Protein AF-W6RZQ2-F1 (afdb_monomer_lite)

pLDDT: mean 84.33, std 13.03, range [40.56, 95.31]

Secondary structure (DSSP, 8-state):
--HHHHHHHHHHHHHHHHHHHHHHHHHHHS-SEEEE-HHHHHHHHHT-HHHHHHHTSPPPHHHHHHHHHHHHHHHHHHHTTTEEEEESSSEEEEEPPP-

Sequence (99 aa):
MKRNEVVCSNVLRPILKSYIDGVIYEIRESEGIYRFNHDKDLRALLNNEHVVERLGKEFNEDEIKIIYFKTLDIIKEKLQDNYCLNENKIVTVKRLGVL

Radius of gyration: 15.01 Å; chains: 1; bounding box: 34×24×49 Å

Foldseek 3Di:
DPDLVVQLCVLVVVLLVVVLVVVLVVLVPDDFKDKDQLLVVLQCSQPPPVSCVSSVHHDDPVRSVVSSVVSVVVSCVVCVVFWDWDDDSMIMIGGDDPD

Structure (mmCIF, N/CA/C/O backbone):
data_AF-W6RZQ2-F1
#
_entry.id   AF-W6RZQ2-F1
#
loop_
_atom_site.group_PDB
_atom_site.id
_atom_site.type_symbol
_atom_site.label_atom_id
_atom_site.label_alt_id
_atom_site.label_comp_id
_atom_site.label_asym_id
_atom_site.label_entity_id
_atom_site.label_seq_id
_atom_site.pdbx_PDB_ins_code
_atom_site.Cartn_x
_atom_site.Cartn_y
_atom_site.Cartn_z
_atom_site.occupancy
_atom_site.B_iso_or_equiv
_atom_site.auth_seq_id
_atom_site.auth_comp_id
_atom_site.auth_asym_id
_atom_site.auth_atom_id
_atom_site.pdbx_PDB_model_num
ATOM 1 N N . MET A 1 1 ? -9.068 -12.208 26.430 1.00 45.44 1 MET A N 1
ATOM 2 C CA . MET A 1 1 ? -8.698 -11.088 25.533 1.00 45.44 1 MET A CA 1
ATOM 3 C C . MET A 1 1 ? -8.018 -11.588 24.244 1.00 45.44 1 MET A C 1
ATOM 5 O O . MET A 1 1 ? -6.874 -11.252 24.014 1.00 45.44 1 MET A O 1
ATOM 9 N N . LYS A 1 2 ? -8.672 -12.412 23.400 1.00 49.84 2 LYS A N 1
ATOM 10 C CA . LYS A 1 2 ? -8.035 -12.992 22.183 1.00 49.84 2 LYS A CA 1
ATOM 11 C C . LYS A 1 2 ? -8.814 -12.806 20.870 1.00 49.84 2 LYS A C 1
ATOM 13 O O . LYS A 1 2 ? -8.303 -13.150 19.816 1.00 49.84 2 LYS A O 1
ATOM 18 N N . ARG A 1 3 ? -10.051 -12.293 20.901 1.00 49.53 3 ARG A N 1
ATOM 19 C CA . ARG A 1 3 ? -10.883 -12.183 19.685 1.00 49.53 3 ARG A CA 1
ATOM 20 C C . ARG 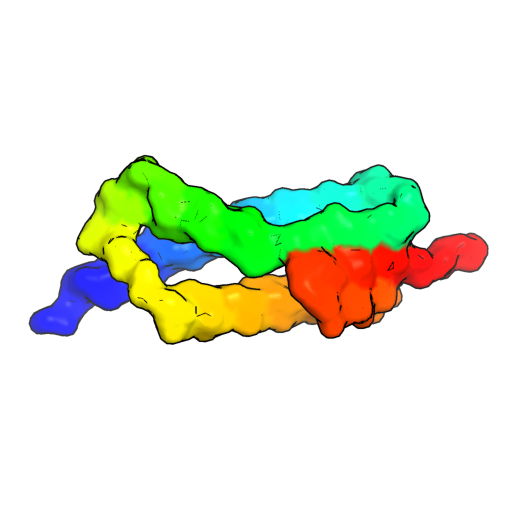A 1 3 ? -10.500 -10.991 18.800 1.00 49.53 3 ARG A C 1
ATOM 22 O O . ARG A 1 3 ? -10.442 -11.161 17.590 1.00 49.53 3 ARG A O 1
ATOM 29 N N . ASN A 1 4 ? -10.166 -9.836 19.381 1.00 50.16 4 ASN A N 1
ATOM 30 C CA . ASN A 1 4 ? -9.923 -8.617 18.595 1.00 50.16 4 ASN A CA 1
ATOM 31 C C . ASN A 1 4 ? -8.614 -8.648 17.782 1.00 50.16 4 ASN A C 1
ATOM 33 O O . ASN A 1 4 ? -8.612 -8.190 16.644 1.00 50.16 4 ASN A O 1
ATOM 37 N N . GLU A 1 5 ? -7.526 -9.237 18.295 1.00 51.25 5 GLU A N 1
ATOM 38 C CA . GLU A 1 5 ? -6.277 -9.386 17.517 1.00 51.25 5 GLU A CA 1
ATOM 39 C C . GLU A 1 5 ? -6.439 -10.329 16.316 1.00 51.25 5 GLU A C 1
ATOM 41 O O . GLU A 1 5 ? -5.931 -10.055 15.229 1.00 51.25 5 GLU A O 1
ATOM 46 N N . VAL A 1 6 ? -7.182 -11.428 16.493 1.00 55.44 6 VAL A N 1
ATOM 47 C CA . VAL A 1 6 ? -7.383 -12.443 15.447 1.00 55.44 6 VAL A CA 1
ATOM 48 C C . VAL A 1 6 ? -8.265 -11.909 14.314 1.00 55.44 6 VAL A C 1
ATOM 50 O O . VAL A 1 6 ? -7.980 -12.165 13.145 1.00 55.44 6 VAL A O 1
ATOM 53 N N . VAL A 1 7 ? -9.299 -11.125 14.639 1.00 53.91 7 VAL A N 1
ATO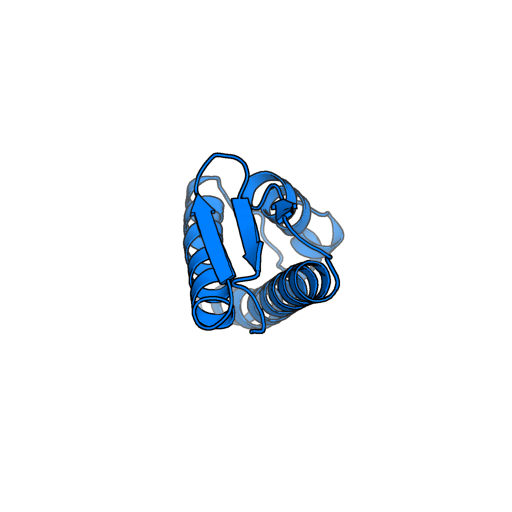M 54 C CA . VAL A 1 7 ? -10.174 -10.482 13.642 1.00 53.91 7 VAL A CA 1
ATOM 55 C C . VAL A 1 7 ? -9.407 -9.426 12.846 1.00 53.91 7 VAL A C 1
ATOM 57 O O . VAL A 1 7 ? -9.461 -9.436 11.617 1.00 53.91 7 VAL A O 1
ATOM 60 N N . CYS A 1 8 ? -8.617 -8.586 13.523 1.00 58.84 8 CYS A N 1
ATOM 61 C CA . CYS A 1 8 ? -7.822 -7.556 12.860 1.00 58.84 8 CYS A CA 1
ATOM 62 C C . CYS A 1 8 ? -6.810 -8.173 11.877 1.00 58.84 8 CYS A C 1
ATOM 64 O O . CYS A 1 8 ? -6.715 -7.730 10.740 1.00 58.84 8 CYS A O 1
ATOM 66 N N . SER A 1 9 ? -6.135 -9.269 12.245 1.00 68.25 9 SER A N 1
ATOM 67 C CA . SER A 1 9 ? -5.186 -9.960 11.355 1.00 68.25 9 SER A CA 1
ATOM 68 C C . SER A 1 9 ? -5.852 -10.616 10.132 1.00 68.25 9 SER A C 1
ATOM 70 O O . SER A 1 9 ? -5.361 -10.473 9.009 1.00 68.25 9 SER A O 1
ATOM 72 N N . ASN A 1 10 ? -6.996 -11.289 10.313 1.00 80.12 10 ASN A N 1
ATOM 73 C CA . ASN A 1 10 ? -7.686 -12.000 9.227 1.00 80.12 10 ASN A CA 1
ATOM 74 C C . ASN A 1 10 ? -8.375 -11.070 8.217 1.00 80.12 10 ASN A C 1
ATOM 76 O O . ASN A 1 10 ? -8.603 -11.484 7.082 1.00 80.12 10 ASN A O 1
ATOM 80 N N . VAL A 1 11 ? -8.698 -9.833 8.606 1.00 85.81 11 VAL A N 1
ATOM 81 C CA . VAL A 1 11 ? -9.323 -8.830 7.726 1.00 85.81 11 VAL A CA 1
ATOM 82 C C . VAL A 1 11 ? -8.285 -7.875 7.137 1.00 85.81 11 VAL A C 1
ATOM 84 O O . VAL A 1 11 ? -8.295 -7.626 5.933 1.00 85.81 11 VAL A O 1
ATOM 87 N N . LEU A 1 12 ? -7.338 -7.386 7.943 1.00 89.81 12 LEU A N 1
ATOM 88 C CA . LEU A 1 12 ? -6.316 -6.445 7.482 1.00 89.81 12 LEU A CA 1
ATOM 89 C C . LEU A 1 12 ? -5.399 -7.080 6.436 1.00 89.81 12 LEU A C 1
ATOM 91 O O . LEU A 1 12 ? -5.111 -6.474 5.407 1.00 89.81 12 LEU A O 1
ATOM 95 N N . ARG A 1 13 ? -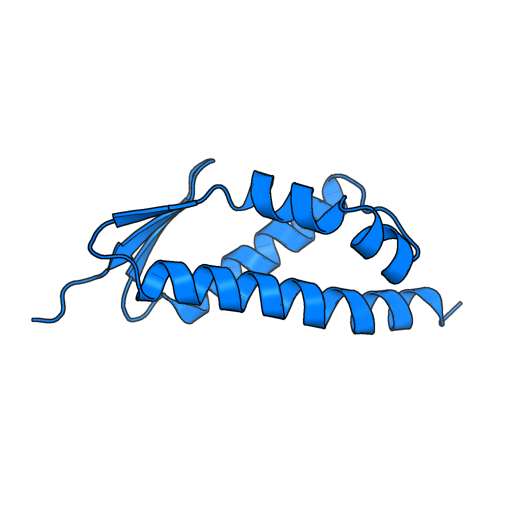4.953 -8.319 6.667 1.00 89.62 13 ARG A N 1
ATOM 96 C CA . ARG A 1 13 ? -4.009 -8.998 5.773 1.00 89.62 13 ARG A CA 1
ATOM 97 C C . ARG A 1 13 ? -4.513 -9.120 4.326 1.00 89.62 13 ARG A C 1
ATOM 99 O O . ARG A 1 13 ? -3.751 -8.751 3.433 1.00 89.62 13 ARG A O 1
ATOM 106 N N . PRO A 1 14 ? -5.738 -9.606 4.042 1.00 92.50 14 PRO A N 1
ATOM 107 C CA . PRO A 1 14 ? -6.236 -9.664 2.668 1.00 92.50 14 PRO A CA 1
ATOM 108 C C . PRO A 1 14 ? -6.463 -8.279 2.045 1.00 92.50 14 PRO A C 1
ATOM 110 O O . PRO A 1 14 ? -6.223 -8.126 0.846 1.00 92.50 14 PRO A O 1
ATOM 113 N N . ILE A 1 15 ? -6.864 -7.272 2.830 1.00 92.94 15 ILE A N 1
ATOM 114 C CA . ILE A 1 15 ? -7.010 -5.887 2.352 1.00 92.94 15 ILE A CA 1
ATOM 115 C C . ILE A 1 15 ? -5.656 -5.347 1.881 1.00 92.94 15 ILE A C 1
ATOM 117 O O . ILE A 1 15 ? -5.518 -4.937 0.729 1.00 92.94 15 ILE A O 1
ATOM 121 N N . LEU A 1 16 ? -4.634 -5.432 2.736 1.00 94.62 16 LEU A N 1
ATOM 122 C CA . LEU A 1 16 ? -3.285 -4.969 2.408 1.00 94.62 16 LEU A CA 1
ATOM 123 C C . LEU A 1 16 ? -2.671 -5.764 1.253 1.00 94.62 16 LEU A C 1
ATOM 125 O O . LEU A 1 16 ? -2.021 -5.179 0.393 1.00 94.62 16 LEU A O 1
ATOM 129 N N . LYS A 1 17 ? -2.905 -7.082 1.190 1.00 94.12 17 LYS A N 1
ATOM 130 C CA . LYS A 1 17 ? -2.463 -7.907 0.058 1.00 94.12 17 LYS A CA 1
ATOM 131 C C . LYS A 1 17 ? -3.064 -7.408 -1.256 1.00 94.12 17 LYS A C 1
ATOM 133 O O . LYS A 1 17 ? -2.331 -7.263 -2.225 1.00 94.12 17 LYS A O 1
ATOM 138 N N . SER A 1 18 ? -4.371 -7.148 -1.282 1.00 94.12 18 SER A N 1
ATOM 139 C CA . SER A 1 18 ? -5.067 -6.690 -2.492 1.00 94.12 18 SER A CA 1
ATOM 140 C C . SER A 1 18 ? -4.576 -5.313 -2.932 1.00 94.12 18 SER A C 1
ATOM 142 O O . SER A 1 18 ? -4.339 -5.100 -4.116 1.00 94.12 18 SER A O 1
ATOM 144 N N . TYR A 1 19 ? -4.348 -4.410 -1.975 1.00 95.06 19 TYR A N 1
ATOM 145 C CA . TYR A 1 19 ? -3.734 -3.110 -2.232 1.00 95.06 19 TYR A CA 1
ATOM 146 C C . TYR A 1 19 ? -2.334 -3.246 -2.850 1.00 95.06 19 TYR A C 1
ATOM 148 O O . TYR A 1 19 ? -2.071 -2.673 -3.904 1.00 95.06 19 TYR A O 1
ATOM 156 N N . ILE A 1 20 ? -1.455 -4.053 -2.242 1.00 95.31 20 ILE A N 1
ATOM 157 C CA . ILE A 1 20 ? -0.102 -4.301 -2.763 1.00 95.31 20 ILE A CA 1
ATOM 158 C C . ILE A 1 20 ? -0.175 -4.892 -4.171 1.00 95.31 20 ILE A C 1
ATOM 160 O O . ILE A 1 20 ? 0.518 -4.422 -5.064 1.00 95.31 20 ILE A O 1
ATOM 164 N N . ASP A 1 21 ? -0.997 -5.921 -4.381 1.00 95.12 21 ASP A N 1
ATOM 165 C CA . ASP A 1 21 ? -1.111 -6.581 -5.681 1.00 95.12 21 ASP A CA 1
ATOM 166 C C . ASP A 1 21 ? -1.621 -5.610 -6.765 1.00 95.12 21 ASP A C 1
ATOM 168 O O . ASP A 1 21 ? -1.109 -5.643 -7.883 1.00 95.12 21 ASP A O 1
ATOM 172 N N . GLY A 1 22 ? -2.543 -4.701 -6.425 1.00 94.94 22 GLY A N 1
ATOM 173 C CA . GLY A 1 22 ? -3.006 -3.631 -7.314 1.00 94.94 22 GLY A CA 1
ATOM 174 C C . GLY A 1 22 ? -1.901 -2.638 -7.683 1.00 94.94 22 GLY A C 1
ATOM 175 O O . GLY A 1 22 ? -1.678 -2.382 -8.863 1.00 94.94 22 GLY A O 1
ATOM 176 N N . VAL A 1 23 ? -1.137 -2.154 -6.699 1.00 93.19 23 VAL A N 1
ATOM 177 C CA . VAL A 1 23 ? 0.012 -1.261 -6.946 1.00 93.19 23 VAL A CA 1
ATOM 178 C C . VAL A 1 23 ? 1.055 -1.937 -7.843 1.00 93.19 23 VAL A C 1
ATOM 180 O O . VAL A 1 23 ? 1.548 -1.339 -8.797 1.00 93.19 23 VAL A O 1
ATOM 183 N N . ILE A 1 24 ? 1.381 -3.205 -7.571 1.00 92.75 24 ILE A N 1
ATOM 184 C CA . ILE A 1 24 ? 2.333 -3.979 -8.380 1.00 92.75 24 ILE A CA 1
ATOM 185 C C . ILE A 1 24 ? 1.826 -4.160 -9.813 1.00 92.75 24 ILE A C 1
ATOM 187 O O . ILE A 1 24 ? 2.622 -4.072 -10.747 1.00 92.75 24 ILE A O 1
ATOM 191 N N . TYR A 1 25 ? 0.530 -4.417 -9.992 1.00 93.62 25 TYR A N 1
ATOM 192 C CA . TYR A 1 25 ? -0.088 -4.512 -11.311 1.00 93.62 25 TYR A CA 1
ATOM 193 C C . TYR A 1 25 ? 0.058 -3.199 -12.088 1.00 93.62 25 TYR A C 1
ATOM 195 O O . TYR A 1 25 ? 0.608 -3.211 -13.186 1.00 93.62 25 TYR A O 1
ATOM 203 N N . GLU A 1 26 ? -0.323 -2.063 -11.500 1.00 91.81 26 GLU A N 1
ATOM 204 C CA . GLU A 1 26 ? -0.214 -0.760 -12.170 1.00 91.81 26 GLU A CA 1
ATOM 205 C C . GLU A 1 26 ? 1.230 -0.414 -12.556 1.00 91.81 26 GLU A C 1
ATOM 207 O O . GLU A 1 26 ? 1.488 0.049 -13.665 1.00 91.81 26 GLU A O 1
ATOM 212 N N . ILE A 1 27 ? 2.197 -0.712 -11.685 1.00 90.81 27 ILE A N 1
ATOM 213 C CA . ILE A 1 27 ? 3.628 -0.532 -11.974 1.00 90.81 27 ILE A CA 1
ATOM 214 C C . ILE A 1 27 ? 4.087 -1.398 -13.154 1.00 90.81 27 ILE A C 1
ATOM 216 O O . ILE A 1 27 ? 4.962 -0.991 -13.923 1.00 90.81 27 ILE A O 1
ATOM 220 N N . ARG A 1 28 ? 3.551 -2.616 -13.284 1.00 88.44 28 ARG A N 1
ATOM 221 C CA . ARG A 1 28 ? 3.917 -3.552 -14.356 1.00 88.44 28 ARG A CA 1
ATOM 222 C C . ARG A 1 28 ? 3.324 -3.166 -15.704 1.00 88.44 28 ARG A C 1
ATOM 224 O O . ARG A 1 28 ? 4.023 -3.333 -16.706 1.00 88.44 28 ARG A O 1
ATOM 231 N N . GLU A 1 29 ? 2.106 -2.638 -15.698 1.00 90.19 29 GLU A N 1
ATOM 232 C CA . GLU A 1 29 ? 1.413 -2.139 -16.889 1.00 90.19 29 GLU A CA 1
ATOM 233 C C . GLU A 1 29 ? 1.915 -0.757 -17.326 1.00 90.19 29 GLU A C 1
ATOM 235 O O . GLU A 1 29 ? 1.799 -0.391 -18.492 1.00 90.19 29 GLU A O 1
ATOM 240 N N . SER A 1 30 ? 2.502 0.021 -16.412 1.00 87.75 30 SER A N 1
ATOM 241 C CA . SER A 1 30 ? 3.060 1.329 -16.744 1.00 87.75 30 SER A CA 1
ATOM 242 C C . SER A 1 30 ? 4.263 1.212 -17.681 1.00 87.75 30 SER A C 1
ATOM 244 O O . SER A 1 30 ? 5.268 0.561 -17.381 1.00 87.75 30 SER A O 1
ATOM 246 N N . GLU A 1 31 ? 4.225 1.966 -18.776 1.00 81.25 31 GLU A N 1
ATOM 247 C CA . GLU A 1 31 ? 5.403 2.214 -19.599 1.00 81.25 31 GLU A CA 1
ATOM 248 C C . GLU A 1 31 ? 6.284 3.284 -18.925 1.00 81.25 31 GLU A C 1
ATOM 250 O O . GLU A 1 31 ? 5.828 4.373 -18.574 1.00 81.25 31 GLU A O 1
ATOM 255 N N . GLY A 1 32 ? 7.567 2.983 -18.705 1.00 81.88 32 GLY A N 1
ATOM 256 C CA . GLY A 1 32 ? 8.542 3.962 -18.215 1.00 81.88 32 GLY A CA 1
ATOM 257 C C . GLY A 1 32 ? 8.551 4.190 -16.695 1.00 81.88 32 GLY A C 1
ATOM 258 O O . GLY A 1 32 ? 8.954 3.308 -15.933 1.00 81.88 32 GLY A O 1
ATOM 259 N N . ILE A 1 33 ? 8.255 5.426 -16.269 1.00 86.62 33 ILE A N 1
ATOM 260 C CA . ILE A 1 33 ? 8.353 5.871 -14.868 1.00 86.62 33 ILE A CA 1
ATOM 261 C C . ILE A 1 33 ? 6.951 5.961 -14.268 1.00 86.62 33 ILE A C 1
ATOM 263 O O . ILE A 1 33 ? 6.171 6.829 -14.655 1.00 86.62 33 ILE A O 1
ATOM 267 N N . TYR A 1 34 ? 6.681 5.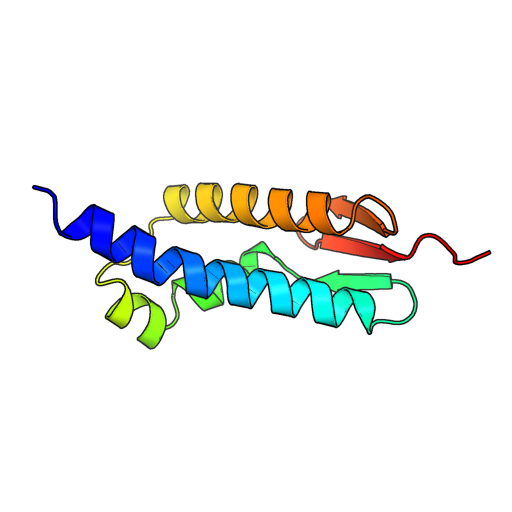137 -13.260 1.00 89.31 34 TYR A N 1
ATOM 268 C CA . TYR A 1 34 ? 5.450 5.174 -12.477 1.00 89.31 34 TYR A CA 1
ATOM 269 C C . TYR A 1 34 ? 5.664 5.942 -11.168 1.00 89.31 34 TYR A C 1
ATOM 271 O O . TYR A 1 34 ? 6.739 5.893 -10.563 1.00 89.31 34 TYR A O 1
ATOM 279 N N . ARG A 1 35 ? 4.645 6.677 -10.719 1.00 89.69 35 ARG A N 1
ATOM 280 C CA . ARG A 1 35 ? 4.684 7.458 -9.477 1.00 89.69 35 ARG A CA 1
ATOM 281 C C . ARG A 1 35 ? 3.393 7.261 -8.705 1.00 89.69 35 ARG A C 1
ATOM 283 O O . ARG A 1 35 ? 2.326 7.487 -9.262 1.00 89.69 35 ARG A O 1
ATOM 290 N N . PHE A 1 36 ? 3.501 6.945 -7.421 1.00 89.25 36 PHE A N 1
ATOM 291 C CA . PHE A 1 36 ? 2.341 6.829 -6.539 1.00 89.25 36 PHE A CA 1
ATOM 292 C C . PHE A 1 36 ? 2.631 7.392 -5.151 1.00 89.25 36 PHE A C 1
ATOM 294 O O . PHE A 1 36 ? 3.783 7.475 -4.713 1.00 89.25 36 PHE A O 1
ATOM 301 N N . ASN A 1 37 ? 1.575 7.817 -4.458 1.00 91.88 37 ASN A N 1
ATOM 302 C CA . ASN A 1 37 ? 1.677 8.347 -3.106 1.00 91.88 37 ASN A CA 1
ATOM 303 C C . ASN A 1 37 ? 1.219 7.278 -2.117 1.00 91.88 37 ASN A C 1
ATOM 305 O O . ASN A 1 37 ? 0.081 7.281 -1.653 1.00 91.88 37 ASN A O 1
ATOM 309 N N . HIS A 1 38 ? 2.146 6.378 -1.791 1.00 90.56 38 HIS A N 1
ATOM 310 C CA . HIS A 1 38 ? 1.872 5.241 -0.922 1.00 90.56 38 HIS A CA 1
ATOM 311 C C . HIS A 1 38 ? 1.231 5.647 0.415 1.00 90.56 38 HIS A C 1
ATOM 313 O O . HIS A 1 38 ? 0.282 5.003 0.848 1.00 90.56 38 HIS A O 1
ATOM 319 N N . ASP A 1 39 ? 1.701 6.734 1.037 1.00 90.56 39 ASP A N 1
ATOM 320 C CA . ASP A 1 39 ? 1.177 7.206 2.324 1.00 90.56 39 ASP A CA 1
ATOM 321 C C . ASP A 1 39 ? -0.278 7.668 2.196 1.00 90.56 39 ASP A C 1
ATOM 323 O O . ASP A 1 39 ? -1.147 7.217 2.943 1.00 90.56 39 ASP A O 1
ATOM 327 N N . LYS A 1 40 ? -0.573 8.513 1.201 1.00 91.94 40 LYS A N 1
ATOM 328 C CA . LYS A 1 40 ? -1.932 9.013 0.966 1.00 91.94 40 LYS A CA 1
ATOM 329 C C . LYS A 1 40 ? -2.902 7.881 0.627 1.00 91.94 40 LYS A C 1
ATOM 331 O O . LYS A 1 40 ? -3.999 7.843 1.182 1.00 91.94 40 LYS A O 1
ATOM 336 N N . ASP A 1 41 ? -2.504 6.976 -0.261 1.00 92.69 41 ASP A N 1
ATOM 337 C CA . ASP A 1 41 ? -3.374 5.904 -0.746 1.00 92.69 41 ASP A CA 1
ATOM 338 C C . ASP A 1 41 ? -3.650 4.878 0.359 1.00 92.69 41 ASP A C 1
ATOM 340 O O . ASP A 1 41 ? -4.791 4.459 0.561 1.00 92.69 41 ASP A O 1
ATOM 344 N N . LEU A 1 42 ? -2.626 4.532 1.145 1.00 92.69 42 LEU A N 1
ATOM 345 C CA . LEU A 1 42 ? -2.776 3.635 2.285 1.00 92.69 42 LEU A CA 1
ATOM 346 C C . LEU A 1 42 ? -3.656 4.254 3.379 1.00 92.69 42 LEU A C 1
ATOM 348 O O . LEU A 1 42 ? -4.516 3.571 3.932 1.00 92.69 42 LEU A O 1
ATOM 352 N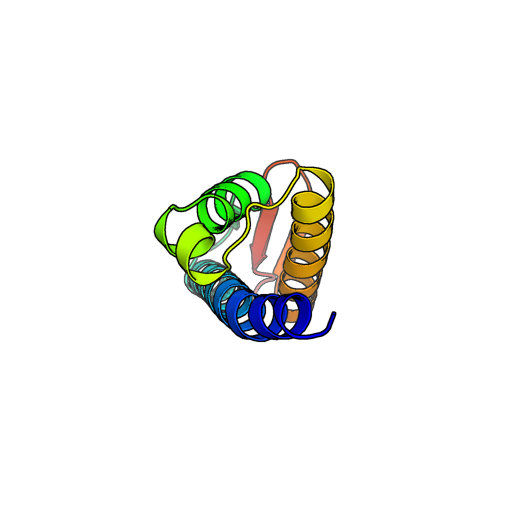 N . ARG A 1 43 ? -3.495 5.549 3.674 1.00 94.00 43 ARG A N 1
ATOM 353 C CA . ARG A 1 43 ? -4.364 6.265 4.622 1.00 94.00 43 ARG A CA 1
ATOM 354 C C . ARG A 1 43 ? -5.811 6.293 4.156 1.00 94.00 43 ARG A C 1
ATOM 356 O O . ARG A 1 43 ? -6.704 6.070 4.965 1.00 94.00 43 ARG A O 1
ATOM 363 N N . ALA A 1 44 ? -6.049 6.547 2.871 1.00 93.62 44 ALA A N 1
ATOM 364 C CA . ALA A 1 44 ? -7.394 6.526 2.306 1.00 93.62 44 ALA A CA 1
ATOM 365 C C . ALA A 1 44 ? -8.032 5.131 2.417 1.00 93.62 44 ALA A C 1
ATOM 367 O O . ALA A 1 44 ? -9.205 5.024 2.764 1.00 93.62 44 ALA A O 1
ATOM 368 N N . LEU A 1 45 ? -7.254 4.068 2.186 1.00 94.31 45 LEU A N 1
ATOM 369 C CA . LEU A 1 45 ? -7.706 2.688 2.350 1.00 94.31 45 LEU A CA 1
ATOM 370 C C . LEU A 1 45 ? -8.058 2.362 3.806 1.00 94.31 45 LEU A C 1
ATOM 372 O O . LEU A 1 45 ? -9.123 1.814 4.068 1.00 94.31 45 LEU A O 1
ATOM 376 N N . LEU A 1 46 ? -7.168 2.678 4.749 1.00 92.75 46 LEU A N 1
ATOM 377 C CA . LEU A 1 46 ? -7.338 2.318 6.160 1.00 92.75 46 LEU A CA 1
ATOM 378 C C . LEU A 1 46 ? -8.427 3.138 6.862 1.00 92.75 46 LEU A C 1
ATOM 380 O O . LEU A 1 46 ? -9.035 2.632 7.799 1.00 92.75 46 LEU A O 1
ATOM 384 N N . ASN A 1 47 ? -8.688 4.361 6.391 1.00 91.94 47 ASN A N 1
ATOM 385 C CA . ASN A 1 47 ? -9.749 5.234 6.901 1.00 91.94 47 ASN A CA 1
ATOM 386 C C . ASN A 1 47 ? -11.055 5.136 6.097 1.00 91.94 47 ASN A C 1
ATOM 388 O O . ASN A 1 47 ? -11.992 5.890 6.352 1.00 91.94 47 ASN A O 1
ATOM 392 N N . ASN A 1 48 ? -11.133 4.247 5.102 1.00 94.00 48 ASN A N 1
ATOM 393 C CA . ASN A 1 48 ? -12.372 4.016 4.372 1.00 94.00 48 ASN A CA 1
ATOM 394 C C . ASN A 1 48 ? -13.431 3.424 5.315 1.00 94.00 48 ASN A C 1
ATOM 396 O O . ASN A 1 48 ? -13.152 2.454 6.019 1.00 94.00 48 ASN A O 1
ATOM 400 N N . GLU A 1 49 ? -14.651 3.967 5.291 1.00 93.19 49 GLU A N 1
ATOM 401 C CA . GLU A 1 49 ? -15.730 3.585 6.214 1.00 93.19 49 GLU A CA 1
ATOM 402 C C . GLU A 1 49 ? -16.006 2.074 6.233 1.00 93.19 49 GLU A C 1
ATOM 404 O O . GLU A 1 49 ? -16.096 1.472 7.302 1.00 93.19 49 GLU A O 1
ATOM 409 N N . HIS A 1 50 ? -16.017 1.423 5.065 1.00 91.06 50 HIS A N 1
ATOM 410 C CA . HIS A 1 50 ? -16.251 -0.017 4.960 1.00 91.06 50 HIS A CA 1
ATOM 411 C C . HIS A 1 50 ? -15.063 -0.840 5.464 1.00 91.06 50 HIS A C 1
ATOM 413 O O . HIS A 1 50 ? -15.234 -1.960 5.948 1.00 91.06 50 HIS A O 1
ATOM 419 N N . VAL A 1 51 ? -13.841 -0.320 5.339 1.00 91.00 51 VAL A N 1
ATOM 420 C CA . VAL A 1 51 ? -12.641 -0.976 5.872 1.00 91.00 51 VAL A CA 1
ATOM 421 C C . VAL A 1 51 ? -12.637 -0.888 7.395 1.00 91.00 51 VAL A C 1
ATOM 423 O O . VAL A 1 51 ? -12.461 -1.915 8.051 1.00 91.00 51 VAL A O 1
ATOM 426 N N . VAL A 1 52 ? -12.907 0.294 7.952 1.00 90.38 52 VAL A N 1
ATOM 427 C CA . VAL A 1 52 ? -13.011 0.521 9.401 1.00 90.38 52 VAL A CA 1
ATOM 428 C C . VAL A 1 52 ? -14.116 -0.343 10.013 1.00 90.38 52 VAL A C 1
ATOM 430 O O . VAL A 1 52 ? -13.871 -1.027 11.008 1.00 90.38 52 VAL A O 1
ATOM 433 N N . GLU A 1 53 ? -15.295 -0.397 9.386 1.00 90.25 53 GLU A N 1
ATOM 434 C CA . GLU A 1 53 ? -16.419 -1.231 9.828 1.00 90.25 53 GLU A CA 1
ATOM 435 C C . GLU A 1 53 ? -16.035 -2.718 9.880 1.00 90.25 53 GLU A C 1
ATOM 437 O O . GLU A 1 53 ? -16.267 -3.397 10.882 1.00 90.25 53 GLU A O 1
ATOM 442 N N . ARG A 1 54 ? -15.375 -3.229 8.833 1.00 88.88 54 ARG A N 1
ATOM 443 C CA . ARG A 1 54 ? -14.947 -4.637 8.773 1.00 88.88 54 ARG A CA 1
ATOM 444 C C . ARG A 1 54 ? -13.823 -4.965 9.748 1.00 88.88 54 ARG A C 1
ATOM 446 O O . ARG A 1 54 ? -13.750 -6.097 10.227 1.00 88.88 54 ARG A O 1
ATOM 453 N N . LEU A 1 55 ? -12.927 -4.016 10.008 1.00 88.12 55 LEU A N 1
ATOM 454 C CA . LEU A 1 55 ? -11.848 -4.171 10.981 1.00 88.12 55 LEU A CA 1
ATOM 455 C C . LEU A 1 55 ? -12.352 -4.060 12.423 1.00 88.12 55 LEU A C 1
ATOM 457 O O . LEU A 1 55 ? -11.721 -4.608 13.328 1.00 88.12 55 LEU A O 1
ATOM 461 N N . GLY A 1 56 ? -13.464 -3.352 12.638 1.00 88.19 56 GLY A N 1
ATOM 462 C CA . GLY A 1 56 ? -13.987 -3.031 13.964 1.00 88.19 56 GLY A CA 1
ATOM 463 C C . GLY A 1 56 ? -13.060 -2.115 14.767 1.00 88.19 56 GLY A C 1
ATOM 464 O O . GLY A 1 56 ? -13.123 -2.114 15.997 1.00 88.19 56 GLY A O 1
ATOM 465 N N . LYS A 1 57 ? -12.155 -1.393 14.091 1.00 86.75 57 LYS A N 1
ATOM 466 C CA . LYS A 1 57 ? -11.243 -0.422 14.700 1.00 86.75 57 LYS A CA 1
ATOM 467 C C . LYS A 1 57 ? -10.726 0.590 13.686 1.00 86.75 57 LYS A C 1
ATOM 469 O O . LYS A 1 57 ? -10.522 0.265 12.519 1.00 86.75 57 LYS A O 1
ATOM 474 N N . GLU A 1 58 ? -10.420 1.773 14.194 1.00 89.75 58 GLU A N 1
ATOM 475 C CA . GLU A 1 58 ? -9.594 2.768 13.518 1.00 89.75 58 GLU A CA 1
ATOM 476 C C . GLU A 1 58 ? -8.122 2.560 13.897 1.00 89.75 58 GLU A C 1
ATOM 478 O O . GLU A 1 58 ? -7.811 2.027 14.970 1.00 89.75 58 GLU A O 1
ATOM 483 N N . PHE A 1 59 ? -7.214 2.950 13.005 1.00 88.81 59 PHE A N 1
ATOM 484 C CA . PHE A 1 59 ? -5.782 2.950 13.284 1.00 88.81 59 PHE A CA 1
ATOM 485 C C . PHE A 1 59 ? -5.328 4.353 13.658 1.00 88.81 59 PHE A C 1
ATOM 487 O O . PHE A 1 59 ? -5.678 5.323 12.989 1.00 88.81 59 PHE A O 1
ATOM 494 N N . ASN A 1 60 ? -4.503 4.458 14.694 1.00 90.81 60 ASN A N 1
ATOM 495 C CA . ASN A 1 60 ? -3.819 5.713 14.981 1.00 90.81 60 ASN A CA 1
ATOM 496 C C . ASN A 1 60 ? -2.622 5.936 14.034 1.00 90.81 60 ASN A C 1
ATOM 498 O O . ASN A 1 60 ? -2.203 5.045 13.293 1.00 90.81 60 ASN A O 1
ATOM 502 N N . GLU A 1 61 ? -2.042 7.134 14.090 1.00 90.19 61 GLU A N 1
ATOM 503 C CA . GLU A 1 61 ? -0.917 7.539 13.238 1.00 90.19 61 GLU A CA 1
ATOM 504 C C . GLU A 1 61 ? 0.304 6.612 13.319 1.00 90.19 61 GLU A C 1
ATOM 506 O O . GLU A 1 61 ? 0.949 6.352 12.302 1.00 90.19 61 GLU A O 1
ATOM 511 N N . ASP A 1 62 ? 0.629 6.093 14.502 1.00 90.75 62 ASP A N 1
ATOM 512 C CA . ASP A 1 62 ? 1.791 5.219 14.679 1.00 90.75 62 ASP A CA 1
ATOM 513 C C . ASP A 1 62 ? 1.528 3.819 14.117 1.00 90.75 62 ASP A C 1
ATOM 515 O O . ASP A 1 62 ? 2.400 3.225 13.480 1.00 90.75 62 ASP A O 1
ATOM 519 N N . GLU A 1 63 ? 0.305 3.308 14.262 1.00 90.75 63 GLU A N 1
ATOM 520 C CA . GLU A 1 63 ? -0.106 2.055 13.631 1.00 90.75 63 GLU A CA 1
ATOM 521 C C . GLU A 1 63 ? -0.096 2.162 12.102 1.00 90.75 63 GLU A C 1
ATOM 523 O O . GLU A 1 63 ? 0.418 1.264 11.430 1.00 90.75 63 GLU A O 1
ATOM 528 N N . ILE A 1 64 ? -0.601 3.271 11.549 1.00 91.19 64 ILE A N 1
ATOM 529 C CA . ILE A 1 64 ? -0.573 3.532 10.104 1.00 91.19 64 ILE A CA 1
ATOM 530 C C . ILE A 1 64 ? 0.871 3.575 9.603 1.00 91.19 64 ILE A C 1
ATOM 532 O O . ILE A 1 64 ? 1.173 2.945 8.592 1.00 91.19 64 ILE A O 1
ATOM 536 N N . LYS A 1 65 ? 1.788 4.239 10.321 1.00 89.94 65 LYS A N 1
ATOM 537 C CA . LYS A 1 65 ? 3.218 4.257 9.962 1.00 89.94 65 LYS A CA 1
ATOM 538 C C . LYS A 1 65 ? 3.839 2.862 9.955 1.00 89.94 65 LYS A C 1
ATOM 540 O O . LYS A 1 65 ? 4.601 2.539 9.047 1.00 89.94 65 LYS A O 1
ATOM 545 N N . ILE A 1 66 ? 3.520 2.019 10.937 1.00 91.38 66 ILE A N 1
ATOM 546 C CA . ILE A 1 66 ? 4.016 0.634 10.969 1.00 91.38 66 ILE A CA 1
ATOM 547 C C . ILE A 1 66 ? 3.501 -0.147 9.757 1.00 91.38 66 ILE A C 1
ATOM 549 O O . ILE A 1 66 ? 4.263 -0.891 9.137 1.00 91.38 66 ILE A O 1
ATOM 553 N N . ILE A 1 67 ? 2.218 0.010 9.418 1.00 92.62 67 ILE A N 1
ATOM 554 C CA . ILE A 1 67 ? 1.626 -0.639 8.245 1.00 92.62 67 ILE A CA 1
ATOM 555 C C . ILE A 1 67 ? 2.301 -0.125 6.971 1.00 92.62 67 ILE A C 1
ATOM 557 O O . ILE A 1 67 ? 2.727 -0.952 6.174 1.00 92.62 67 ILE A O 1
ATOM 561 N N . TYR A 1 68 ? 2.480 1.192 6.839 1.00 92.06 68 TYR A N 1
ATOM 562 C CA . TYR A 1 68 ? 3.157 1.848 5.719 1.00 92.06 68 TYR A CA 1
ATOM 563 C C . TYR A 1 68 ? 4.524 1.235 5.430 1.00 92.06 68 TYR A C 1
ATOM 565 O O . TYR A 1 68 ? 4.769 0.780 4.315 1.00 92.06 68 TYR A O 1
ATOM 573 N N . PHE A 1 69 ? 5.406 1.160 6.431 1.00 90.44 69 PHE A N 1
ATOM 574 C CA . PHE A 1 69 ? 6.746 0.611 6.211 1.00 90.44 69 PHE A CA 1
ATOM 575 C C . PHE A 1 69 ? 6.687 -0.860 5.795 1.00 90.44 69 PHE A C 1
ATOM 577 O O . PHE A 1 69 ? 7.333 -1.249 4.827 1.00 90.44 69 PHE A O 1
ATOM 584 N N . LYS A 1 70 ? 5.833 -1.660 6.444 1.00 92.00 70 LYS A N 1
ATOM 585 C CA . LYS A 1 70 ? 5.666 -3.078 6.098 1.00 92.00 70 LYS A CA 1
ATOM 586 C C . LYS A 1 70 ? 5.140 -3.280 4.681 1.00 92.00 70 LYS A C 1
ATOM 588 O O . LYS A 1 70 ? 5.611 -4.169 3.978 1.00 92.00 70 LYS A O 1
ATOM 593 N N . THR A 1 71 ? 4.146 -2.503 4.257 1.00 92.75 71 THR A N 1
ATOM 594 C CA . THR A 1 71 ? 3.586 -2.621 2.906 1.00 92.75 71 THR A CA 1
ATOM 595 C C . THR A 1 71 ? 4.573 -2.142 1.853 1.00 92.75 71 THR A C 1
ATOM 597 O O . THR A 1 71 ? 4.687 -2.776 0.806 1.00 92.75 71 THR A O 1
ATOM 600 N N . LEU A 1 72 ? 5.327 -1.080 2.144 1.00 90.94 72 LEU A N 1
ATOM 601 C CA . LEU A 1 72 ? 6.347 -0.561 1.245 1.00 90.94 72 LEU A CA 1
ATOM 602 C C . LEU A 1 72 ? 7.508 -1.544 1.069 1.00 90.94 72 LEU A C 1
ATOM 604 O O . LEU A 1 72 ? 7.952 -1.751 -0.057 1.00 90.94 72 LEU A O 1
ATOM 608 N N . ASP A 1 73 ? 7.963 -2.189 2.144 1.00 91.44 73 ASP A N 1
ATOM 609 C CA . ASP A 1 73 ? 9.026 -3.197 2.079 1.00 91.44 73 ASP A CA 1
ATOM 610 C C . ASP A 1 73 ? 8.619 -4.392 1.206 1.00 91.44 73 ASP A C 1
ATOM 612 O O . ASP A 1 73 ? 9.397 -4.826 0.359 1.00 91.44 73 ASP A O 1
ATOM 616 N N . ILE A 1 74 ? 7.368 -4.857 1.312 1.00 93.19 74 ILE A N 1
ATOM 617 C CA . ILE A 1 74 ? 6.848 -5.926 0.441 1.00 93.19 74 ILE A CA 1
ATOM 618 C C . ILE A 1 74 ? 6.802 -5.470 -1.025 1.00 93.19 74 ILE A C 1
ATOM 620 O O . ILE A 1 74 ? 7.106 -6.250 -1.928 1.00 93.19 74 ILE A O 1
ATOM 624 N N . ILE A 1 75 ? 6.411 -4.218 -1.287 1.00 92.25 75 ILE A N 1
ATOM 625 C CA . ILE A 1 75 ? 6.404 -3.669 -2.649 1.00 92.25 75 ILE A CA 1
ATOM 626 C C . ILE A 1 75 ? 7.829 -3.643 -3.217 1.00 92.25 75 ILE A C 1
ATOM 628 O O . ILE A 1 75 ? 8.028 -4.076 -4.351 1.00 92.25 75 ILE A O 1
ATOM 632 N N . LYS A 1 76 ? 8.820 -3.191 -2.436 1.00 89.44 76 LYS A N 1
ATOM 633 C CA . LYS A 1 76 ? 10.236 -3.200 -2.840 1.00 89.44 76 LYS A CA 1
ATOM 634 C C . LYS A 1 76 ? 10.707 -4.611 -3.163 1.00 89.44 76 LYS A C 1
ATOM 636 O O . LYS A 1 76 ? 11.216 -4.831 -4.256 1.00 89.44 76 LYS A O 1
ATOM 641 N N . GLU A 1 77 ? 10.481 -5.560 -2.258 1.00 91.69 77 GLU A N 1
ATOM 642 C CA . GLU A 1 77 ? 10.886 -6.959 -2.428 1.00 91.69 77 GLU A CA 1
ATOM 643 C C . GLU A 1 77 ? 10.304 -7.561 -3.716 1.00 91.69 77 GLU A C 1
ATOM 645 O O . GLU A 1 77 ? 11.013 -8.200 -4.488 1.00 91.69 77 GLU A O 1
ATOM 650 N N . LYS A 1 78 ? 9.027 -7.290 -4.016 1.00 91.06 78 LYS A N 1
ATOM 6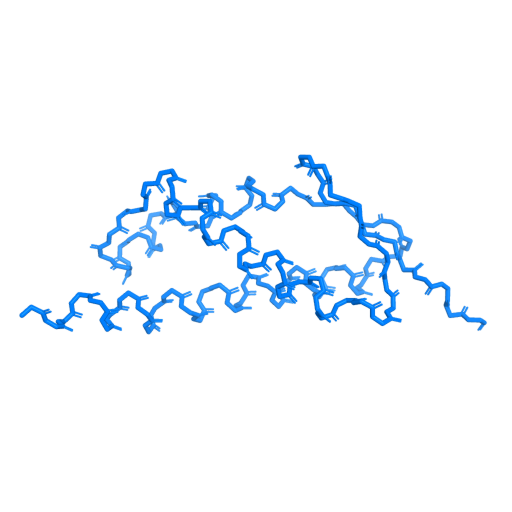51 C CA . LYS A 1 78 ? 8.364 -7.784 -5.235 1.00 91.06 78 LYS A CA 1
ATOM 652 C C . LYS A 1 78 ? 8.857 -7.140 -6.536 1.00 91.06 78 LYS A C 1
ATOM 654 O O . LYS A 1 78 ? 8.552 -7.658 -7.615 1.00 91.06 78 LYS A O 1
ATOM 659 N N . LEU A 1 79 ? 9.535 -5.997 -6.460 1.00 89.31 79 LEU A N 1
ATOM 660 C CA . LEU A 1 79 ? 9.955 -5.203 -7.616 1.00 89.31 79 LEU A CA 1
ATOM 661 C C . LEU A 1 79 ? 11.476 -5.158 -7.812 1.00 89.31 79 LEU A C 1
ATOM 663 O O . LEU A 1 79 ? 11.914 -4.798 -8.903 1.00 89.31 79 LEU A O 1
ATOM 667 N N . GLN A 1 80 ? 12.263 -5.538 -6.804 1.00 83.19 80 GLN A N 1
ATOM 668 C CA . GLN A 1 80 ? 13.719 -5.356 -6.753 1.00 83.19 80 GLN A CA 1
ATOM 669 C C . GLN A 1 80 ? 14.477 -5.902 -7.972 1.00 83.19 80 GLN A C 1
ATOM 671 O O . GLN A 1 80 ? 15.480 -5.321 -8.372 1.00 83.19 80 GLN A O 1
ATOM 676 N N . ASP A 1 81 ? 13.977 -6.972 -8.597 1.00 80.38 81 ASP A N 1
ATOM 677 C CA . ASP A 1 81 ? 14.668 -7.631 -9.712 1.00 80.38 81 ASP A CA 1
ATOM 678 C C . ASP A 1 81 ? 14.569 -6.847 -11.030 1.00 80.38 81 ASP A C 1
ATOM 680 O O . ASP A 1 81 ? 15.434 -6.967 -11.891 1.00 80.38 81 ASP A O 1
ATOM 684 N N . ASN A 1 82 ? 13.510 -6.049 -11.208 1.00 80.62 82 ASN A N 1
ATOM 685 C CA . ASN A 1 82 ? 13.180 -5.423 -12.497 1.00 80.62 82 ASN A CA 1
ATOM 686 C C . ASN A 1 82 ? 12.956 -3.910 -12.406 1.00 80.62 82 ASN A C 1
ATOM 688 O O . ASN A 1 82 ? 12.675 -3.260 -13.416 1.00 80.62 82 ASN A O 1
ATOM 692 N N . TYR A 1 83 ? 13.036 -3.330 -11.208 1.00 83.19 83 TYR A N 1
ATOM 693 C CA . TYR A 1 83 ? 12.676 -1.939 -10.979 1.00 83.19 83 TYR A CA 1
ATOM 694 C C . TYR A 1 83 ? 13.596 -1.270 -9.960 1.00 83.19 83 TYR A C 1
ATOM 696 O O . TYR A 1 83 ? 14.020 -1.868 -8.978 1.00 83.19 83 TYR A O 1
ATOM 704 N N . CYS A 1 84 ? 13.838 0.023 -10.166 1.00 80.94 84 CYS A N 1
ATOM 705 C CA . CYS A 1 84 ? 14.466 0.892 -9.178 1.00 80.94 84 CYS A CA 1
ATOM 706 C C . CYS A 1 84 ? 13.393 1.742 -8.497 1.00 80.94 84 CYS A C 1
ATOM 708 O O . CYS A 1 84 ? 12.613 2.413 -9.182 1.00 80.94 84 CYS A O 1
ATOM 710 N N . LEU A 1 85 ? 13.382 1.741 -7.163 1.00 83.50 85 LEU A N 1
ATOM 711 C CA . LEU A 1 85 ? 12.492 2.566 -6.351 1.00 83.50 85 LEU A CA 1
ATOM 712 C C . LEU A 1 85 ? 13.277 3.730 -5.736 1.00 83.50 85 LEU A C 1
ATOM 714 O O . LEU A 1 85 ? 14.381 3.542 -5.234 1.00 83.50 85 LEU A O 1
ATOM 718 N N . ASN A 1 86 ? 12.707 4.934 -5.781 1.00 76.38 86 ASN A N 1
ATOM 719 C CA . ASN A 1 86 ? 13.209 6.102 -5.060 1.00 76.38 86 ASN A CA 1
ATOM 720 C C . ASN A 1 86 ? 12.141 6.573 -4.070 1.00 76.38 86 ASN A C 1
ATOM 722 O O . ASN A 1 86 ? 11.009 6.885 -4.456 1.00 76.38 86 ASN A O 1
ATOM 726 N N . GLU A 1 87 ? 12.515 6.584 -2.795 1.00 67.94 87 GLU A N 1
ATOM 727 C CA . GLU A 1 87 ? 11.632 6.868 -1.674 1.00 67.94 87 GLU A CA 1
ATOM 728 C C . GLU A 1 87 ? 11.726 8.338 -1.285 1.00 67.94 87 GLU A C 1
ATOM 730 O O . GLU A 1 87 ? 12.650 8.779 -0.610 1.00 67.94 87 GLU A O 1
ATOM 735 N N . ASN A 1 88 ? 10.717 9.093 -1.699 1.00 67.56 88 ASN A N 1
ATOM 736 C CA . ASN A 1 88 ? 10.370 10.376 -1.105 1.00 67.56 88 ASN A CA 1
ATOM 737 C C . ASN A 1 88 ? 8.894 10.308 -0.675 1.00 67.56 88 ASN A C 1
ATOM 739 O O . ASN A 1 88 ? 8.297 9.234 -0.664 1.00 67.56 88 ASN A O 1
ATOM 743 N N . LYS A 1 89 ? 8.250 11.445 -0.382 1.00 62.44 89 LYS A N 1
ATOM 744 C CA . LYS A 1 89 ? 6.782 11.499 -0.174 1.00 62.44 89 LYS A CA 1
ATOM 745 C C . LYS A 1 89 ? 5.973 10.886 -1.333 1.00 62.44 89 LYS A C 1
ATOM 747 O O . LYS A 1 89 ? 4.808 10.552 -1.165 1.00 62.44 89 LYS A O 1
ATOM 752 N N . ILE A 1 90 ? 6.585 10.777 -2.511 1.00 77.62 90 ILE A N 1
ATOM 753 C CA . ILE A 1 90 ? 6.063 10.079 -3.683 1.00 77.62 90 ILE A CA 1
ATOM 754 C C . ILE A 1 90 ? 7.056 8.970 -4.017 1.00 77.62 90 ILE A C 1
ATOM 756 O O . ILE A 1 90 ? 8.240 9.247 -4.232 1.00 77.62 90 ILE A O 1
ATOM 760 N N . VAL A 1 91 ? 6.567 7.735 -4.086 1.00 83.50 91 VAL A N 1
ATOM 761 C CA . VAL A 1 91 ? 7.362 6.592 -4.526 1.00 83.50 91 VAL A CA 1
ATOM 762 C C . VAL A 1 91 ? 7.465 6.671 -6.041 1.00 83.50 91 VAL A C 1
ATOM 764 O O . VAL A 1 91 ? 6.456 6.652 -6.747 1.00 83.50 91 VAL A O 1
ATOM 767 N N . THR A 1 92 ? 8.691 6.802 -6.540 1.00 84.19 92 THR A N 1
ATOM 768 C CA . THR A 1 92 ? 8.971 6.771 -7.979 1.00 84.19 92 THR A CA 1
ATOM 769 C C . THR A 1 92 ? 9.568 5.423 -8.332 1.00 84.19 92 THR A C 1
ATOM 771 O O . THR A 1 92 ? 10.561 5.016 -7.733 1.00 84.19 92 THR A O 1
ATOM 774 N N . VAL A 1 93 ? 8.979 4.752 -9.315 1.00 85.56 93 VAL A N 1
ATOM 775 C CA . VAL A 1 93 ? 9.382 3.426 -9.770 1.00 85.56 93 VAL A CA 1
ATOM 776 C C . VAL A 1 93 ? 9.779 3.509 -11.235 1.00 85.56 93 VAL A C 1
ATOM 778 O O . VAL A 1 93 ? 9.025 4.018 -12.062 1.00 85.56 93 VAL A O 1
ATOM 781 N N . LYS A 1 94 ? 10.972 3.021 -11.565 1.00 84.81 94 LYS A N 1
ATOM 782 C CA . LYS A 1 94 ? 11.473 2.962 -12.941 1.00 84.81 94 LYS A CA 1
ATOM 783 C C . LYS A 1 94 ? 11.758 1.515 -13.312 1.00 84.81 94 LYS A C 1
ATOM 785 O O . LYS A 1 94 ? 12.553 0.876 -12.625 1.00 84.81 94 LYS A O 1
ATOM 790 N N . ARG A 1 95 ? 11.162 1.024 -14.406 1.00 82.44 95 ARG A N 1
ATOM 791 C CA . ARG A 1 95 ? 11.531 -0.276 -14.987 1.00 82.44 95 ARG A CA 1
ATOM 792 C C . ARG A 1 95 ? 12.994 -0.222 -15.437 1.00 82.44 95 ARG A C 1
ATOM 794 O O . ARG A 1 95 ? 13.392 0.674 -16.185 1.00 82.44 95 ARG A O 1
ATOM 801 N N . LEU A 1 96 ? 13.798 -1.154 -14.941 1.00 78.62 96 LEU A N 1
ATOM 802 C CA . LEU A 1 96 ? 15.146 -1.402 -15.436 1.00 78.62 96 LEU A CA 1
ATOM 803 C C . LEU A 1 96 ? 14.989 -2.108 -16.786 1.00 78.62 96 LEU A C 1
ATOM 805 O O . LEU A 1 96 ? 14.171 -3.016 -16.903 1.00 78.62 96 LEU A O 1
ATOM 809 N N . GLY A 1 97 ? 15.654 -1.594 -17.823 1.00 65.56 97 GLY A N 1
ATOM 810 C CA . GLY A 1 97 ? 15.387 -1.976 -19.211 1.00 65.56 97 GLY A CA 1
ATOM 811 C C . GLY A 1 97 ? 15.355 -3.491 -19.420 1.00 65.56 97 GLY A C 1
ATOM 812 O O . GLY A 1 97 ? 16.217 -4.207 -18.917 1.00 65.56 97 GLY A O 1
ATOM 813 N N . VAL A 1 98 ? 14.374 -3.957 -20.194 1.00 55.25 98 VAL A N 1
ATOM 814 C CA . VAL A 1 98 ? 14.550 -5.192 -20.961 1.00 55.25 98 VAL A CA 1
ATOM 815 C C . VAL A 1 98 ? 15.568 -4.823 -22.040 1.00 55.25 98 VAL A C 1
ATOM 817 O O . VAL A 1 98 ? 15.338 -3.849 -22.759 1.00 55.25 98 VAL A O 1
ATOM 820 N N . LEU A 1 99 ? 16.720 -5.497 -22.042 1.00 40.56 99 LEU A N 1
ATOM 821 C CA . LEU A 1 99 ? 17.740 -5.371 -23.089 1.00 40.56 99 LEU A CA 1
ATOM 822 C C . LEU A 1 99 ? 17.134 -5.551 -24.485 1.00 40.56 99 LEU A C 1
ATOM 824 O O . LEU A 1 99 ? 16.260 -6.437 -24.627 1.00 40.56 99 LEU A O 1
#

Organism: NCBI:txid1216932